Protein AF-A0A8J9S417-F1 (afdb_monomer_lite)

InterPro domains:
  IPR002817 Phosphomethylpyrimidine synthase ThiC/5-hydroxybenzimidazole synthase BzaA/B [PF01964] (1-79)
  IPR002817 Phosphomethylpyrimidine synthase ThiC/5-hydroxybenzimidazole synthase BzaA/B [PTHR30557] (1-79)
  IPR038521 ThiC/Bza, core domain [G3DSA:3.20.20.540] (1-79)

Radius of gyration: 12.85 Å; chains: 1; bounding box: 28×20×36 Å

Sequence (79 aa):
IPENMRKQLEWCNEAPFYTLGPLTTDIAPAYDHITSAIGAATIASLGTAMLCYVTPKEHLGLPNRDDVKAGIIAYKIAA

Secondary structure (DSSP, 8-state):
-HHHHHHHHHHTTTPPPEEE---S-SS-TT-HHHHHHHHHHHHHHTT--EEE---TTTTTS---HHHHHHHHHHHHHH-

Structure (mmCIF, N/CA/C/O backbone):
data_AF-A0A8J9S417-F1
#
_entry.id   AF-A0A8J9S417-F1
#
loop_
_atom_site.group_PDB
_atom_site.id
_atom_site.type_symbol
_atom_site.label_atom_id
_atom_site.label_alt_id
_atom_site.label_comp_id
_atom_site.label_asym_id
_atom_site.label_entity_id
_atom_site.label_seq_id
_atom_site.pdbx_PDB_ins_code
_atom_site.Cartn_x
_atom_site.Cartn_y
_atom_site.Cartn_z
_atom_site.occupancy
_atom_site.B_iso_or_equiv
_atom_site.auth_seq_id
_atom_site.auth_comp_id
_atom_site.auth_asym_id
_atom_site.auth_atom_id
_atom_site.pdbx_PDB_model_num
ATOM 1 N N . ILE A 1 1 ? 1.327 6.816 10.762 1.00 98.31 1 ILE A N 1
ATOM 2 C CA . ILE A 1 1 ? 0.352 5.730 10.474 1.00 98.31 1 ILE A CA 1
ATOM 3 C C . ILE A 1 1 ? -0.531 5.397 11.687 1.00 98.31 1 ILE A C 1
ATOM 5 O O . ILE A 1 1 ? -1.739 5.517 11.525 1.00 98.31 1 ILE A O 1
ATOM 9 N N . PRO A 1 2 ? -0.011 5.074 12.892 1.00 98.62 2 PRO A N 1
ATOM 10 C CA . PRO A 1 2 ? -0.856 4.643 14.020 1.00 98.62 2 PRO A CA 1
ATOM 11 C C . PRO A 1 2 ? -1.915 5.653 14.471 1.00 98.62 2 PRO A C 1
ATOM 13 O O . PRO A 1 2 ? -3.043 5.281 14.776 1.00 98.62 2 PRO A O 1
ATOM 16 N N . GLU A 1 3 ? -1.577 6.944 14.458 1.00 98.75 3 GLU A N 1
ATOM 17 C CA . GLU A 1 3 ? -2.521 8.006 14.812 1.00 98.75 3 GLU A CA 1
ATOM 18 C C . GLU A 1 3 ? -3.755 8.031 13.896 1.00 98.75 3 GLU A C 1
ATOM 20 O O . GLU A 1 3 ? -4.862 8.223 14.394 1.00 98.75 3 GLU A O 1
ATOM 25 N N . ASN A 1 4 ? -3.578 7.789 12.588 1.00 98.81 4 ASN A N 1
ATOM 26 C CA . ASN A 1 4 ? -4.685 7.752 11.626 1.00 98.81 4 ASN A CA 1
ATOM 27 C C . ASN A 1 4 ? -5.671 6.638 11.975 1.00 98.81 4 ASN A C 1
ATOM 29 O O . ASN A 1 4 ? -6.872 6.883 12.015 1.00 98.81 4 ASN A O 1
ATOM 33 N N . MET A 1 5 ? -5.161 5.440 12.282 1.00 98.75 5 MET A N 1
ATOM 34 C CA . MET A 1 5 ? -6.013 4.311 12.648 1.00 98.75 5 MET A CA 1
ATOM 35 C C . MET A 1 5 ? -6.741 4.568 13.973 1.00 98.75 5 MET A C 1
ATOM 37 O O . MET A 1 5 ? -7.951 4.393 14.053 1.00 98.75 5 MET A O 1
ATOM 41 N N . ARG A 1 6 ? -6.033 5.077 14.994 1.00 98.81 6 ARG A N 1
ATOM 42 C CA . ARG A 1 6 ? -6.633 5.412 16.296 1.00 98.81 6 ARG A CA 1
ATOM 43 C C . ARG A 1 6 ? -7.775 6.423 16.156 1.00 98.81 6 ARG A C 1
ATOM 45 O O . ARG A 1 6 ? -8.847 6.209 16.710 1.00 98.81 6 ARG A O 1
ATOM 52 N N . LYS A 1 7 ? -7.542 7.517 15.421 1.00 98.81 7 LYS A N 1
ATOM 53 C CA . LYS A 1 7 ? -8.560 8.550 15.176 1.00 98.81 7 LYS A CA 1
ATOM 54 C C . LYS A 1 7 ? -9.735 8.006 14.377 1.00 98.81 7 LYS A C 1
ATOM 56 O O . LYS A 1 7 ? -10.864 8.370 14.672 1.00 98.81 7 LYS A O 1
ATOM 61 N N . GLN A 1 8 ? -9.491 7.139 13.397 1.00 98.81 8 GLN A N 1
ATOM 62 C CA . GLN A 1 8 ? -10.573 6.555 12.615 1.00 98.81 8 GLN A CA 1
ATOM 63 C C . GLN A 1 8 ? -11.483 5.666 13.471 1.00 98.81 8 GLN A C 1
ATOM 65 O O . GLN A 1 8 ? -12.698 5.826 13.401 1.00 98.81 8 GLN A O 1
ATOM 70 N N . LEU A 1 9 ? -10.925 4.805 14.326 1.00 98.69 9 LEU A N 1
ATOM 71 C CA . LEU A 1 9 ? -11.725 3.983 15.242 1.00 98.69 9 LEU A CA 1
ATOM 72 C C . LEU A 1 9 ? -12.578 4.854 16.177 1.00 98.69 9 LEU A C 1
ATOM 74 O O . LEU A 1 9 ? -13.774 4.612 16.330 1.00 98.69 9 LEU A O 1
ATOM 78 N N . GLU A 1 10 ? -11.971 5.901 16.747 1.00 98.81 10 GLU A N 1
ATOM 79 C CA . GLU A 1 10 ? -12.613 6.826 17.690 1.00 98.81 10 GLU A CA 1
ATOM 80 C C . GLU A 1 10 ? -13.715 7.670 17.031 1.00 98.81 10 GLU A C 1
ATOM 82 O O . GLU A 1 10 ? -14.827 7.767 17.546 1.00 98.81 10 GLU A O 1
ATOM 87 N N . TRP A 1 11 ? -13.414 8.298 15.894 1.00 98.81 11 TRP A N 1
ATOM 88 C CA . TRP A 1 11 ? -14.279 9.305 15.273 1.00 98.81 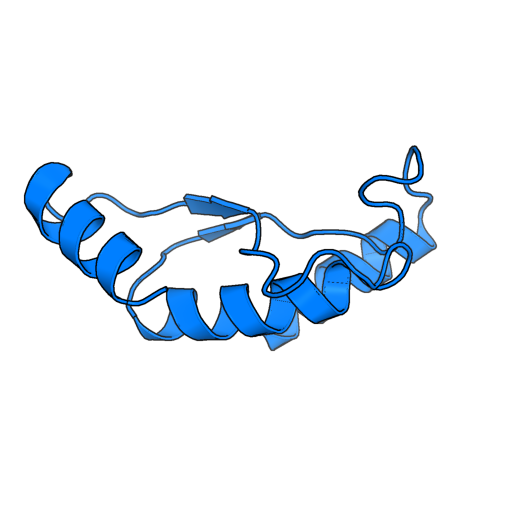11 TRP A CA 1
ATOM 89 C C . TRP A 1 11 ? -15.278 8.721 14.279 1.00 98.81 11 TRP A C 1
ATOM 91 O O . TRP A 1 11 ? -16.256 9.385 13.945 1.00 98.81 11 TRP A O 1
ATOM 101 N N . CYS A 1 12 ? -15.037 7.505 13.787 1.00 98.75 12 CYS A N 1
ATOM 102 C CA . CYS A 1 12 ? -15.893 6.843 12.803 1.00 98.75 12 CYS A CA 1
ATOM 103 C C . CYS A 1 12 ? -16.557 5.578 13.352 1.00 98.75 12 CYS A C 1
ATOM 105 O O . CYS A 1 12 ? -17.029 4.761 12.563 1.00 98.75 12 CYS A O 1
ATOM 107 N N . ASN A 1 13 ? -16.603 5.417 14.680 1.00 98.38 13 ASN A N 1
ATOM 108 C CA . ASN A 1 13 ? -17.323 4.335 15.357 1.00 98.38 13 ASN A CA 1
ATOM 109 C C . ASN A 1 13 ? -16.958 2.947 14.810 1.00 98.38 13 ASN A C 1
ATOM 111 O O . ASN A 1 13 ? -17.841 2.143 14.516 1.00 98.38 13 ASN A O 1
ATOM 115 N N . GLU A 1 14 ? -15.658 2.703 14.624 1.00 98.38 14 GLU A N 1
ATOM 116 C CA . GLU A 1 14 ? -15.120 1.436 14.105 1.00 98.38 14 GLU A CA 1
ATOM 117 C C . GLU A 1 14 ? -15.697 0.996 12.744 1.00 98.38 14 GLU A C 1
ATOM 119 O O . GLU A 1 14 ? -15.644 -0.181 12.383 1.00 98.38 14 GLU A O 1
ATOM 124 N N . ALA A 1 15 ? -16.230 1.931 11.947 1.00 98.81 15 ALA A N 1
ATOM 125 C CA . ALA A 1 15 ? -16.641 1.631 10.580 1.00 98.81 15 ALA A CA 1
ATOM 126 C C . ALA A 1 15 ? -15.456 1.054 9.771 1.00 98.81 15 ALA A C 1
ATOM 128 O O . ALA A 1 15 ? -14.313 1.462 9.995 1.00 98.81 15 ALA A O 1
ATOM 129 N N . PRO A 1 16 ? -15.683 0.148 8.801 1.00 98.75 16 PRO A N 1
ATOM 130 C CA . PRO A 1 16 ? -14.606 -0.403 7.982 1.00 98.75 16 PRO A CA 1
ATOM 131 C C . PRO A 1 16 ? -13.813 0.696 7.270 1.00 98.75 16 PRO A C 1
ATOM 133 O O . PRO A 1 16 ? -14.371 1.472 6.491 1.00 98.75 16 PRO A O 1
ATOM 136 N N . PHE A 1 17 ? -12.506 0.763 7.529 1.00 98.88 17 PHE A N 1
ATOM 137 C CA . PHE A 1 17 ? -11.659 1.789 6.929 1.00 98.88 17 PHE A CA 1
ATOM 138 C C . PHE A 1 17 ? -11.120 1.345 5.564 1.00 98.88 17 PHE A C 1
ATOM 140 O O . PHE A 1 17 ? -10.713 0.193 5.397 1.00 98.88 17 PHE A O 1
ATOM 147 N N . TYR A 1 18 ? -11.101 2.268 4.601 1.00 98.81 18 TYR A N 1
ATOM 148 C CA . TYR A 1 18 ? -10.567 2.071 3.255 1.00 98.81 18 TYR A CA 1
ATOM 149 C C . TYR A 1 18 ? -9.477 3.108 2.973 1.00 98.81 18 TYR A C 1
ATOM 151 O O . TYR A 1 18 ? -9.750 4.308 3.019 1.00 98.81 18 TYR A O 1
ATOM 159 N N . THR A 1 19 ? -8.250 2.662 2.691 1.00 98.81 19 THR A N 1
ATOM 160 C CA . THR A 1 19 ? -7.086 3.551 2.515 1.00 98.81 19 THR A CA 1
ATOM 161 C C . THR A 1 19 ? -6.459 3.413 1.132 1.00 98.81 19 THR A C 1
ATOM 163 O O . THR A 1 19 ? -6.492 2.343 0.535 1.00 98.81 19 THR A O 1
ATOM 166 N N . LEU A 1 20 ? -5.840 4.483 0.628 1.00 98.81 20 LEU A N 1
ATOM 167 C CA . LEU A 1 20 ? -4.954 4.461 -0.542 1.00 98.81 20 LEU A CA 1
ATOM 168 C C . LEU A 1 20 ? -3.504 4.437 -0.050 1.00 98.81 20 LEU A C 1
ATOM 170 O O . LEU A 1 20 ? -3.012 5.451 0.440 1.00 98.81 20 LEU A O 1
ATOM 174 N N . GLY A 1 21 ? -2.840 3.279 -0.096 1.00 98.06 21 GLY A N 1
ATOM 175 C CA . GLY A 1 21 ? -1.560 3.080 0.594 1.00 98.06 21 GLY A CA 1
ATOM 176 C C . GLY A 1 21 ? -1.713 3.016 2.118 1.00 98.06 21 GLY A C 1
ATOM 177 O O . GLY A 1 21 ? -2.478 2.172 2.596 1.00 98.06 21 GLY A O 1
ATOM 178 N N . PRO A 1 22 ? -1.031 3.888 2.896 1.00 98.69 22 PRO A N 1
ATOM 179 C CA . PRO A 1 22 ? -0.395 5.151 2.475 1.00 98.69 22 PRO A CA 1
ATOM 180 C C . PRO A 1 22 ? 1.032 5.025 1.928 1.00 98.69 22 PRO A C 1
ATOM 182 O O . PRO A 1 22 ? 1.801 4.182 2.383 1.00 98.69 22 PRO A O 1
ATOM 185 N N . LEU A 1 23 ? 1.411 5.926 1.012 1.00 98.81 23 LEU A N 1
ATOM 186 C CA . LEU A 1 23 ? 2.807 6.130 0.611 1.00 98.81 23 LEU A CA 1
ATOM 187 C C . LEU A 1 23 ? 3.624 6.581 1.827 1.00 98.81 23 LEU A C 1
ATOM 189 O O . LEU A 1 23 ? 3.227 7.480 2.566 1.00 98.81 23 LEU A O 1
ATOM 193 N N . THR A 1 24 ? 4.760 5.926 2.055 1.00 98.75 24 THR A N 1
ATOM 194 C CA . THR A 1 24 ? 5.642 6.225 3.196 1.00 98.75 24 THR A CA 1
ATOM 195 C C . THR A 1 24 ? 6.729 7.247 2.871 1.00 98.75 24 THR A C 1
ATOM 197 O O . THR A 1 24 ? 7.372 7.770 3.780 1.00 98.75 24 THR A O 1
ATOM 200 N N . THR A 1 25 ? 6.943 7.535 1.588 1.00 98.62 25 THR A N 1
ATOM 201 C CA . THR A 1 25 ? 7.883 8.542 1.100 1.00 98.62 25 THR A CA 1
ATOM 202 C C . THR A 1 25 ? 7.526 8.948 -0.329 1.00 98.62 25 THR A C 1
ATOM 204 O O . THR A 1 25 ? 6.986 8.130 -1.074 1.00 98.62 25 THR A O 1
ATOM 207 N N . ASP A 1 26 ? 7.888 10.174 -0.708 1.00 98.69 26 ASP A N 1
ATOM 208 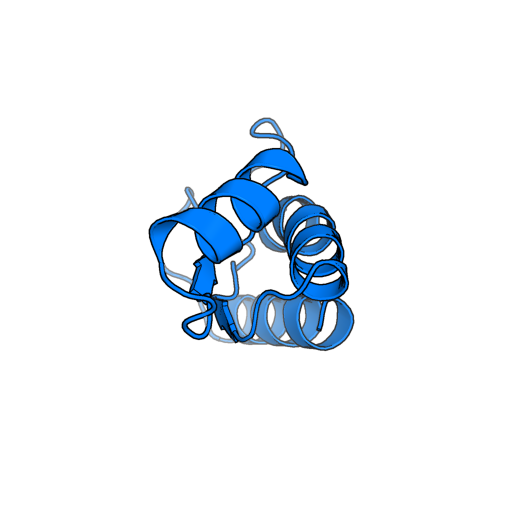C CA . ASP A 1 26 ? 7.506 10.802 -1.983 1.00 98.69 26 ASP A CA 1
ATOM 209 C C . ASP A 1 26 ? 8.660 10.858 -3.001 1.00 98.69 26 ASP A C 1
ATOM 211 O O . ASP A 1 26 ? 8.544 11.443 -4.075 1.00 98.69 26 ASP A O 1
ATOM 215 N N . ILE A 1 27 ? 9.821 10.289 -2.663 1.00 98.62 27 ILE A N 1
ATOM 216 C CA . ILE A 1 27 ? 11.060 10.459 -3.445 1.00 98.62 27 ILE A CA 1
ATOM 217 C C . ILE A 1 27 ? 11.295 9.356 -4.486 1.00 98.62 27 ILE A C 1
ATOM 219 O O . ILE A 1 27 ? 12.362 9.315 -5.099 1.00 98.62 27 ILE A O 1
ATOM 223 N N . ALA A 1 28 ? 10.340 8.440 -4.665 1.00 98.56 28 ALA A N 1
ATOM 224 C CA . ALA A 1 28 ? 10.500 7.256 -5.508 1.00 98.56 28 ALA A CA 1
ATOM 225 C C . ALA A 1 28 ? 9.338 7.058 -6.506 1.00 98.56 28 ALA A C 1
ATOM 227 O O . ALA A 1 28 ? 8.748 5.973 -6.543 1.00 98.56 28 ALA A O 1
ATOM 228 N N . PRO A 1 29 ? 9.031 8.057 -7.362 1.00 98.38 29 PRO A N 1
ATOM 229 C CA . PRO A 1 29 ? 8.070 7.859 -8.443 1.00 98.38 29 PRO A CA 1
ATOM 230 C C . PRO A 1 29 ? 8.518 6.683 -9.325 1.00 98.38 29 PRO A C 1
ATOM 232 O O . PRO A 1 29 ? 9.711 6.400 -9.436 1.00 98.38 29 PRO A O 1
ATOM 235 N N . ALA A 1 30 ? 7.568 5.989 -9.950 1.00 98.25 30 ALA A N 1
ATOM 236 C CA . ALA A 1 30 ? 7.732 4.659 -10.563 1.00 98.25 30 ALA A CA 1
ATOM 237 C C . ALA A 1 30 ? 7.724 3.478 -9.570 1.00 98.25 30 ALA A C 1
ATOM 239 O O . ALA A 1 30 ? 7.454 2.341 -9.962 1.00 98.25 30 ALA A O 1
ATOM 240 N N . TYR A 1 31 ? 7.961 3.730 -8.279 1.00 98.81 31 TYR A N 1
ATOM 241 C CA . TYR A 1 31 ? 8.045 2.705 -7.233 1.00 98.81 31 TYR A CA 1
ATOM 242 C C . TYR A 1 31 ? 7.019 2.916 -6.114 1.00 98.81 31 TYR A C 1
ATOM 244 O O . TYR A 1 31 ? 7.125 2.307 -5.050 1.00 98.81 31 TYR A O 1
ATOM 252 N N . ASP A 1 32 ? 5.975 3.705 -6.367 1.00 98.88 32 ASP A N 1
ATOM 253 C CA . ASP A 1 32 ? 4.966 4.036 -5.356 1.00 98.88 32 ASP A CA 1
ATOM 254 C C . ASP A 1 32 ? 4.136 2.833 -4.905 1.00 98.88 32 ASP A C 1
ATOM 256 O O . ASP A 1 32 ? 3.724 2.750 -3.752 1.00 98.88 32 ASP A O 1
ATOM 260 N N . HIS A 1 33 ? 3.962 1.826 -5.759 1.00 98.75 33 HIS A N 1
ATOM 261 C CA . HIS A 1 33 ? 3.419 0.527 -5.354 1.00 98.75 33 HIS A CA 1
ATOM 262 C C . HIS A 1 33 ? 4.242 -0.157 -4.240 1.00 98.75 33 HIS A C 1
ATOM 264 O O . HIS A 1 33 ? 3.676 -0.910 -3.457 1.00 98.75 33 HIS A O 1
ATOM 270 N N . ILE A 1 34 ? 5.548 0.127 -4.122 1.00 98.88 34 ILE A N 1
ATOM 271 C CA . ILE A 1 34 ? 6.420 -0.358 -3.038 1.00 98.88 34 ILE A CA 1
ATOM 272 C C . ILE A 1 34 ? 6.340 0.579 -1.830 1.00 98.88 34 ILE A C 1
ATOM 274 O O . ILE A 1 34 ? 6.096 0.115 -0.716 1.00 98.88 34 ILE A O 1
ATOM 278 N N . THR A 1 35 ? 6.517 1.892 -2.034 1.00 98.88 35 THR A N 1
ATOM 279 C CA . THR A 1 35 ? 6.488 2.874 -0.930 1.00 98.88 35 THR A CA 1
ATOM 280 C C . THR A 1 35 ? 5.150 2.840 -0.193 1.00 98.88 35 THR A C 1
ATOM 282 O O . THR A 1 35 ? 5.115 2.951 1.036 1.00 98.88 35 THR A O 1
ATOM 285 N N . SER A 1 36 ? 4.057 2.642 -0.933 1.00 98.88 36 S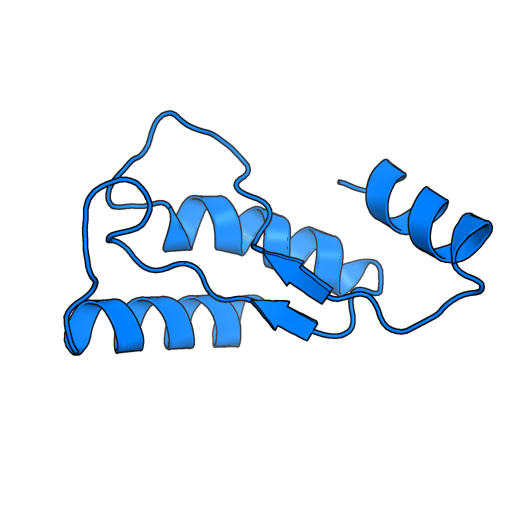ER A N 1
ATOM 286 C CA . SER A 1 36 ? 2.708 2.506 -0.398 1.00 98.88 36 SER A CA 1
ATOM 287 C C . SER A 1 36 ? 2.416 1.134 0.191 1.00 98.88 36 SER A C 1
ATOM 289 O O . SER A 1 36 ? 1.713 1.079 1.193 1.00 98.88 36 SER A O 1
ATOM 291 N N . ALA A 1 37 ? 2.974 0.039 -0.341 1.00 98.88 37 ALA A N 1
ATOM 292 C CA . ALA A 1 37 ? 2.774 -1.294 0.232 1.00 98.88 37 ALA A CA 1
ATOM 293 C C . ALA A 1 37 ? 3.299 -1.387 1.674 1.00 98.88 37 ALA A C 1
ATOM 295 O O . ALA A 1 37 ? 2.671 -2.029 2.513 1.00 98.88 37 ALA A O 1
ATOM 296 N N . ILE A 1 38 ? 4.396 -0.688 1.995 1.00 98.94 38 ILE A N 1
ATOM 297 C CA . ILE A 1 38 ? 4.925 -0.600 3.367 1.00 98.94 38 ILE A CA 1
ATOM 298 C C . ILE A 1 38 ? 3.887 0.032 4.303 1.00 98.94 38 ILE A C 1
ATOM 300 O O . ILE A 1 38 ? 3.589 -0.499 5.378 1.00 98.94 38 ILE A O 1
ATOM 304 N N . GLY A 1 39 ? 3.311 1.167 3.900 1.00 98.88 39 GLY A N 1
ATOM 305 C CA . GLY A 1 39 ? 2.311 1.851 4.710 1.00 98.88 39 GLY A CA 1
ATOM 306 C C . GLY A 1 39 ? 0.987 1.095 4.763 1.00 98.88 39 GLY A C 1
ATOM 307 O O . GLY A 1 39 ? 0.375 1.034 5.829 1.00 98.88 39 GLY A O 1
ATOM 308 N N . ALA A 1 40 ? 0.586 0.474 3.654 1.00 98.88 40 ALA A N 1
ATOM 309 C CA . ALA A 1 40 ? -0.613 -0.342 3.534 1.00 98.88 40 ALA A CA 1
ATOM 310 C C . ALA A 1 40 ? -0.562 -1.551 4.476 1.00 98.88 40 ALA A C 1
ATOM 312 O O . ALA A 1 40 ? -1.476 -1.725 5.276 1.00 98.88 40 ALA A O 1
ATOM 313 N N . ALA A 1 41 ? 0.540 -2.310 4.480 1.00 98.88 41 ALA A N 1
ATOM 314 C CA . ALA A 1 41 ? 0.732 -3.425 5.410 1.00 98.88 41 ALA A CA 1
ATOM 315 C C . ALA A 1 41 ? 0.704 -2.953 6.870 1.00 98.88 41 ALA A C 1
ATOM 317 O O . ALA A 1 41 ? 0.059 -3.554 7.731 1.00 98.88 41 ALA A O 1
ATOM 318 N N . THR A 1 42 ? 1.354 -1.817 7.144 1.00 98.81 42 THR A N 1
ATOM 319 C CA . THR A 1 42 ? 1.361 -1.226 8.484 1.00 98.81 42 THR A CA 1
ATOM 320 C C . THR A 1 42 ? -0.055 -0.862 8.934 1.00 98.81 42 THR A C 1
ATOM 322 O O . THR A 1 42 ? -0.457 -1.253 10.024 1.00 98.81 42 THR A O 1
ATOM 325 N N . ILE A 1 43 ? -0.834 -0.133 8.128 1.00 98.88 43 ILE A N 1
ATOM 326 C CA . ILE A 1 43 ? -2.172 0.328 8.530 1.00 98.88 43 ILE A CA 1
ATOM 327 C C . ILE A 1 43 ? -3.219 -0.797 8.514 1.00 98.88 43 ILE A C 1
ATOM 329 O O . ILE A 1 43 ? -4.138 -0.781 9.334 1.00 98.88 43 ILE A O 1
ATOM 333 N N . ALA A 1 44 ? -3.047 -1.810 7.658 1.00 98.69 44 ALA A N 1
ATOM 334 C CA . ALA A 1 44 ? -3.849 -3.032 7.662 1.00 98.69 44 ALA A CA 1
ATOM 335 C C . ALA A 1 44 ? -3.660 -3.818 8.961 1.00 98.69 44 ALA A C 1
ATOM 337 O O . ALA A 1 44 ? -4.648 -4.140 9.617 1.00 98.69 44 ALA A O 1
ATOM 338 N N . SER A 1 45 ? -2.411 -4.013 9.412 1.00 98.75 45 SER A N 1
ATOM 339 C CA . SER A 1 45 ? -2.128 -4.685 10.693 1.00 98.75 45 SER A CA 1
ATOM 340 C C . SER A 1 45 ? -2.737 -3.979 11.914 1.00 98.75 45 SER A C 1
ATOM 342 O O . SER A 1 45 ? -2.900 -4.593 12.966 1.00 98.75 45 SER A O 1
ATOM 344 N N . LEU A 1 46 ? -3.095 -2.698 11.771 1.00 98.69 46 LEU A N 1
ATOM 345 C CA . LEU A 1 46 ? -3.735 -1.897 12.811 1.00 98.69 46 LEU A CA 1
ATOM 346 C C . LEU A 1 46 ? -5.273 -1.880 12.713 1.00 98.69 46 LEU A C 1
ATOM 348 O O . LEU A 1 46 ? -5.908 -1.349 13.621 1.00 98.69 46 LEU A O 1
ATOM 352 N N . GLY A 1 47 ? -5.870 -2.448 11.657 1.00 98.38 47 GLY A N 1
ATOM 353 C CA . GLY A 1 47 ? -7.325 -2.620 11.535 1.00 98.38 47 GLY A CA 1
ATOM 354 C C . GLY A 1 47 ? -7.986 -2.023 10.287 1.00 98.38 47 GLY A C 1
ATOM 355 O O . GLY A 1 47 ? -9.213 -1.961 10.234 1.00 98.38 47 GLY A O 1
ATOM 356 N N . THR A 1 48 ? -7.231 -1.576 9.277 1.00 98.81 48 THR A N 1
ATOM 357 C CA . THR A 1 48 ? -7.839 -1.148 7.999 1.00 98.81 48 THR A CA 1
ATOM 358 C C . THR A 1 48 ? -8.454 -2.339 7.260 1.00 98.81 48 THR A C 1
ATOM 360 O O . THR A 1 48 ? -7.807 -3.370 7.100 1.00 98.81 48 THR A O 1
ATOM 363 N N . ALA A 1 49 ? -9.696 -2.195 6.790 1.00 98.75 49 ALA A N 1
ATOM 364 C CA . ALA A 1 49 ? -10.488 -3.299 6.244 1.00 98.75 49 ALA A CA 1
ATOM 365 C C . ALA A 1 49 ? -10.298 -3.516 4.735 1.00 98.75 49 ALA A C 1
ATOM 367 O O . ALA A 1 49 ? -10.477 -4.628 4.241 1.00 98.75 49 ALA A O 1
ATOM 368 N N . MET A 1 50 ? -9.961 -2.464 3.986 1.00 98.75 50 MET A N 1
ATOM 369 C CA . MET A 1 50 ? -9.720 -2.549 2.546 1.00 98.75 50 MET A CA 1
ATOM 370 C C . MET A 1 50 ? -8.563 -1.636 2.144 1.00 98.75 50 MET A C 1
ATOM 372 O O . MET A 1 50 ? -8.426 -0.526 2.657 1.00 98.75 50 MET A O 1
ATOM 376 N N . LEU A 1 51 ? -7.750 -2.092 1.193 1.00 98.88 51 LEU A N 1
ATOM 377 C CA . LEU A 1 51 ? -6.599 -1.354 0.682 1.00 98.88 51 LEU A CA 1
ATOM 378 C C . LEU A 1 51 ? -6.791 -1.063 -0.809 1.00 98.88 51 LEU A C 1
ATOM 380 O O . LEU A 1 51 ? -6.929 -1.984 -1.615 1.00 98.88 51 LEU A O 1
ATOM 384 N N . CYS A 1 52 ? -6.795 0.215 -1.180 1.00 98.75 52 CYS A N 1
ATOM 385 C CA . CYS A 1 52 ? -6.758 0.645 -2.571 1.00 98.75 52 CYS A CA 1
ATOM 386 C C . CYS A 1 52 ? -5.323 0.501 -3.047 1.00 98.75 52 CYS A C 1
ATOM 388 O O . CYS A 1 52 ? -4.418 1.133 -2.496 1.00 98.75 52 CYS A O 1
ATOM 390 N N . TYR A 1 53 ? -5.130 -0.344 -4.051 1.00 98.38 53 TYR A N 1
ATOM 391 C CA . TYR A 1 53 ? -3.823 -0.567 -4.635 1.00 98.38 53 TYR A CA 1
ATOM 392 C C . TYR A 1 53 ? -3.263 0.684 -5.317 1.00 98.38 53 TYR A C 1
ATOM 394 O O . TYR A 1 53 ? -3.995 1.525 -5.833 1.00 98.38 53 TYR A O 1
ATOM 402 N N . VAL A 1 54 ? -1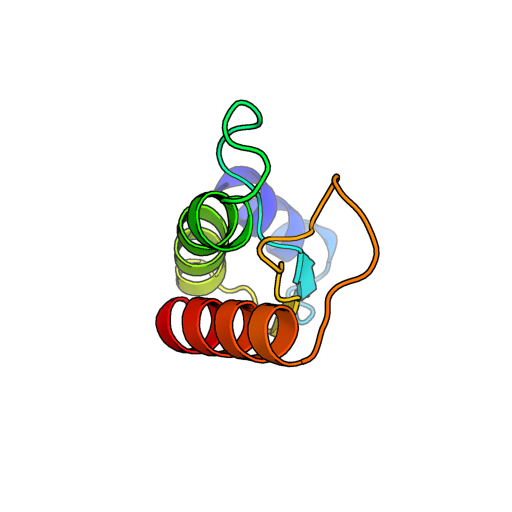.939 0.762 -5.340 1.00 98.88 54 VAL A N 1
ATOM 403 C CA . VAL A 1 54 ? -1.163 1.788 -6.036 1.00 98.88 54 VAL A CA 1
ATOM 404 C C . VAL A 1 54 ? -0.313 1.073 -7.076 1.00 98.88 54 VAL A C 1
ATOM 406 O O . VAL A 1 54 ? 0.230 -0.002 -6.811 1.00 98.88 54 VAL A O 1
ATOM 409 N N . THR A 1 55 ? -0.220 1.640 -8.274 1.00 98.88 55 THR A N 1
ATOM 410 C CA . THR A 1 55 ? 0.550 1.051 -9.380 1.00 98.88 55 THR A CA 1
ATOM 411 C C . THR A 1 55 ? 1.948 1.672 -9.470 1.00 98.88 55 THR A C 1
ATOM 413 O O . THR A 1 55 ? 2.185 2.739 -8.904 1.00 98.88 55 THR A O 1
ATOM 416 N N . PRO A 1 56 ? 2.890 1.070 -10.218 1.00 98.81 56 PRO A N 1
ATOM 417 C CA . PRO A 1 56 ? 4.134 1.745 -10.583 1.00 98.81 56 PRO A CA 1
ATOM 418 C C . PRO A 1 56 ? 3.914 3.092 -11.288 1.00 98.81 56 PRO A C 1
ATOM 420 O O . PRO A 1 56 ? 4.762 3.964 -11.203 1.00 98.81 56 PRO A O 1
ATOM 423 N N . LYS A 1 57 ? 2.787 3.301 -11.979 1.00 98.50 57 LYS A N 1
ATOM 424 C CA . LYS A 1 57 ? 2.512 4.541 -12.725 1.00 98.50 57 LYS A CA 1
ATOM 425 C C . LYS A 1 57 ? 1.860 5.650 -11.910 1.00 98.50 57 LYS A C 1
ATOM 427 O O . LYS A 1 57 ? 1.586 6.708 -12.481 1.00 98.50 57 LYS A O 1
ATOM 432 N N . GLU A 1 58 ? 1.649 5.442 -10.613 1.00 98.62 58 GLU A N 1
ATOM 433 C CA . GLU A 1 58 ? 1.179 6.508 -9.732 1.00 98.62 58 GLU A CA 1
ATOM 434 C C . GLU A 1 58 ? 2.060 7.756 -9.893 1.00 98.62 58 GLU A C 1
ATOM 436 O O . GLU A 1 58 ? 3.276 7.655 -10.066 1.00 98.62 58 GLU A O 1
ATOM 441 N N . HIS A 1 59 ? 1.420 8.925 -9.951 1.00 98.38 59 HIS A N 1
ATOM 442 C CA . HIS A 1 59 ? 2.054 10.226 -10.208 1.00 98.38 59 HIS A CA 1
ATOM 443 C C . HIS A 1 59 ? 2.779 10.390 -11.561 1.00 98.38 59 HIS A C 1
ATOM 445 O O . HIS A 1 59 ? 3.334 11.455 -11.826 1.00 98.38 59 HIS A O 1
ATOM 451 N N . LEU A 1 60 ? 2.758 9.384 -12.443 1.00 98.38 60 LEU A N 1
ATOM 452 C CA . LEU A 1 60 ? 3.455 9.402 -13.736 1.00 98.38 60 LEU A CA 1
ATOM 453 C C . LEU A 1 60 ? 2.517 9.317 -14.944 1.00 98.38 60 LEU A C 1
ATOM 455 O O . LEU A 1 60 ? 2.840 9.853 -16.003 1.00 98.38 60 LEU A O 1
ATOM 459 N N . GLY A 1 61 ? 1.378 8.632 -14.827 1.00 98.12 61 GLY A N 1
ATOM 460 C CA . GLY A 1 61 ? 0.410 8.520 -15.916 1.00 98.12 61 GLY A CA 1
ATOM 461 C C . GLY A 1 61 ? -0.572 7.367 -15.747 1.00 98.12 61 GLY A C 1
ATOM 462 O O . GLY A 1 61 ? -0.663 6.752 -14.690 1.00 98.12 61 GLY A O 1
ATOM 463 N N . LEU A 1 62 ? -1.316 7.061 -16.811 1.00 98.62 62 LEU A N 1
ATOM 464 C CA . LEU A 1 62 ? -2.252 5.938 -16.794 1.00 98.62 62 LEU A CA 1
ATOM 465 C C . LEU A 1 62 ? -1.493 4.597 -16.779 1.00 98.62 62 LEU A C 1
ATOM 467 O O . LEU A 1 62 ? -0.578 4.416 -17.592 1.00 98.62 62 LEU A O 1
ATOM 471 N N . PRO A 1 63 ? -1.862 3.651 -15.896 1.00 98.56 63 PRO A N 1
ATOM 472 C CA . PRO A 1 63 ? -1.234 2.338 -15.841 1.00 98.56 63 PRO A CA 1
ATOM 473 C C . PRO A 1 63 ? -1.619 1.485 -17.051 1.00 98.56 63 PRO A C 1
ATOM 475 O O . PRO A 1 63 ? -2.754 1.523 -17.532 1.00 98.56 63 PRO A O 1
ATOM 478 N N . ASN A 1 64 ? -0.682 0.665 -17.521 1.00 98.69 64 ASN A N 1
ATOM 479 C CA . ASN A 1 64 ? -0.971 -0.409 -18.465 1.00 98.69 64 ASN A CA 1
ATOM 480 C C . ASN A 1 64 ? -1.325 -1.719 -17.726 1.00 98.69 64 ASN A C 1
ATOM 482 O O . ASN A 1 64 ? -1.389 -1.782 -16.498 1.00 98.69 64 ASN A O 1
ATOM 486 N N . ARG A 1 65 ? -1.549 -2.799 -18.482 1.00 98.75 65 ARG A N 1
ATOM 487 C CA . ARG A 1 65 ? -1.897 -4.121 -17.935 1.00 98.75 65 ARG A CA 1
ATOM 488 C C . ARG A 1 65 ? -0.872 -4.662 -16.929 1.00 98.75 65 ARG A C 1
ATOM 490 O O . ARG A 1 65 ? -1.264 -5.278 -15.937 1.00 98.75 65 ARG A O 1
ATOM 497 N N . ASP A 1 66 ? 0.415 -4.484 -17.195 1.00 98.81 66 ASP A N 1
ATOM 498 C CA . ASP A 1 66 ? 1.480 -5.019 -16.349 1.00 98.81 66 ASP A CA 1
ATOM 499 C C . ASP A 1 66 ? 1.640 -4.178 -15.076 1.00 98.81 66 ASP A C 1
ATOM 501 O O . ASP A 1 66 ? 1.811 -4.744 -13.996 1.00 98.81 66 ASP A O 1
ATOM 505 N N . ASP A 1 67 ? 1.452 -2.857 -15.173 1.00 98.81 67 ASP A N 1
ATOM 506 C CA . ASP A 1 67 ? 1.401 -1.952 -14.018 1.00 98.81 67 ASP A CA 1
ATOM 507 C C . ASP A 1 67 ? 0.244 -2.317 -13.072 1.00 98.81 67 ASP A C 1
ATOM 509 O O . ASP A 1 67 ? 0.417 -2.370 -11.851 1.00 98.81 67 ASP A O 1
ATOM 513 N N . VAL A 1 68 ? -0.931 -2.633 -13.637 1.00 98.88 68 VAL A N 1
ATOM 514 C CA . VAL A 1 68 ? -2.095 -3.106 -12.870 1.00 98.88 68 VAL A CA 1
ATOM 515 C C . VAL A 1 68 ? -1.764 -4.408 -12.141 1.00 98.88 68 VAL A C 1
ATOM 517 O O . VAL A 1 68 ? -2.001 -4.517 -10.937 1.00 98.88 68 VAL A O 1
ATOM 520 N N . LYS A 1 69 ? -1.169 -5.391 -12.831 1.00 98.88 69 LYS A N 1
ATOM 521 C CA . LYS A 1 69 ? -0.765 -6.660 -12.207 1.00 98.88 69 LYS A CA 1
ATOM 522 C C . LYS A 1 69 ? 0.247 -6.436 -11.079 1.00 98.88 69 LYS A C 1
ATOM 524 O O . LYS A 1 69 ? 0.101 -7.046 -10.023 1.00 98.88 69 LYS A O 1
ATOM 529 N N . ALA A 1 70 ? 1.248 -5.579 -11.287 1.00 98.81 70 ALA A N 1
ATOM 530 C CA . ALA A 1 70 ? 2.262 -5.268 -10.282 1.00 98.81 70 ALA A CA 1
ATOM 531 C C . ALA A 1 70 ? 1.639 -4.665 -9.015 1.00 98.81 70 ALA A C 1
ATOM 533 O O . ALA A 1 70 ? 1.914 -5.140 -7.913 1.00 98.81 70 ALA A O 1
ATOM 534 N N . GLY A 1 71 ? 0.740 -3.689 -9.173 1.00 98.81 71 GLY A N 1
ATOM 535 C CA . GLY A 1 71 ? 0.027 -3.090 -8.047 1.00 98.81 71 GLY A CA 1
ATOM 536 C C . GLY A 1 71 ? -0.857 -4.099 -7.300 1.00 98.81 71 GLY A C 1
ATOM 537 O O . GLY A 1 71 ? -0.813 -4.155 -6.073 1.00 98.81 71 GLY A O 1
ATOM 538 N N . ILE A 1 72 ? -1.598 -4.958 -8.015 1.00 98.81 72 ILE A N 1
ATOM 539 C CA . ILE A 1 72 ? -2.419 -6.010 -7.385 1.00 98.81 72 ILE A CA 1
ATOM 540 C C . ILE A 1 72 ? -1.549 -6.965 -6.564 1.00 98.81 72 ILE A C 1
ATOM 542 O O . ILE A 1 72 ? -1.885 -7.263 -5.422 1.00 98.81 72 ILE A O 1
ATOM 546 N N . ILE A 1 73 ? -0.435 -7.454 -7.119 1.00 98.88 73 ILE A N 1
ATOM 547 C CA . ILE A 1 73 ? 0.443 -8.394 -6.407 1.00 98.88 73 ILE A CA 1
ATOM 548 C C . ILE A 1 73 ? 1.075 -7.733 -5.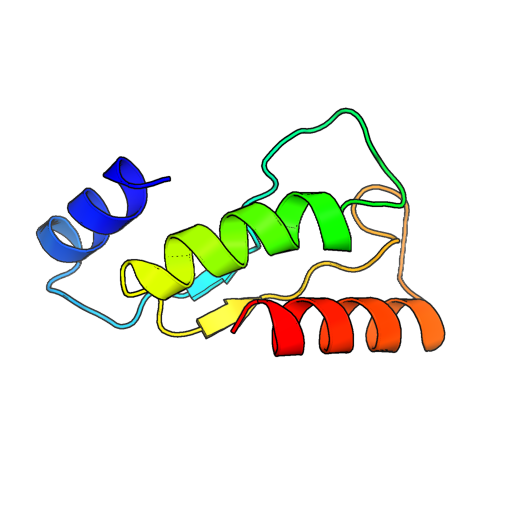178 1.00 98.88 73 ILE A C 1
ATOM 550 O O . ILE A 1 73 ? 1.077 -8.346 -4.113 1.00 98.88 73 ILE A O 1
ATOM 554 N N . ALA A 1 74 ? 1.540 -6.485 -5.287 1.00 98.88 74 ALA A N 1
ATOM 555 C CA . ALA A 1 74 ? 2.084 -5.743 -4.149 1.00 98.88 74 ALA A CA 1
ATOM 556 C C . ALA A 1 74 ? 1.063 -5.626 -3.003 1.00 98.88 74 ALA A C 1
ATOM 558 O O . ALA A 1 74 ? 1.389 -5.883 -1.847 1.00 98.88 74 ALA A O 1
ATOM 559 N N . TYR A 1 75 ? -0.197 -5.330 -3.323 1.00 98.81 75 TYR A N 1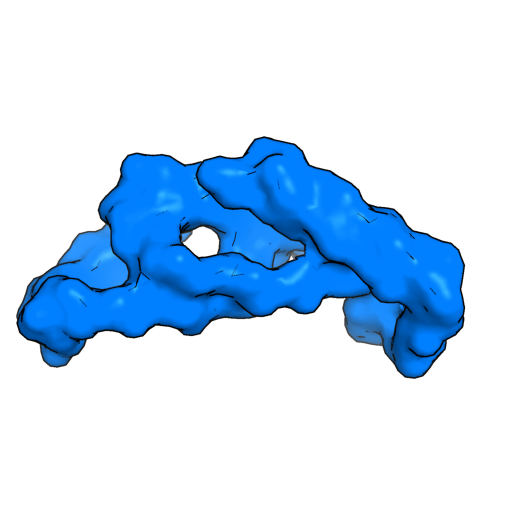
ATOM 560 C CA . TYR A 1 75 ? -1.251 -5.186 -2.316 1.00 98.81 75 TYR A CA 1
ATOM 561 C C . TYR A 1 75 ? -1.794 -6.518 -1.800 1.00 98.81 75 TYR A C 1
ATOM 563 O O . TYR A 1 75 ? -2.226 -6.593 -0.657 1.00 98.81 75 TYR A O 1
ATOM 571 N N . LYS A 1 76 ? -1.710 -7.593 -2.590 1.00 98.75 76 LYS A N 1
ATOM 572 C CA . LYS A 1 76 ? -1.954 -8.962 -2.114 1.00 98.75 76 LYS A CA 1
ATOM 573 C C . LYS A 1 76 ? -0.886 -9.457 -1.137 1.00 98.75 76 LYS A C 1
ATOM 575 O O . LYS A 1 76 ? -1.175 -10.395 -0.409 1.00 98.75 76 LYS A O 1
ATOM 580 N N . ILE A 1 77 ? 0.319 -8.886 -1.171 1.00 98.75 77 ILE A N 1
ATOM 581 C CA . ILE A 1 77 ? 1.390 -9.152 -0.199 1.00 98.75 77 ILE A CA 1
ATOM 582 C C . ILE A 1 77 ? 1.210 -8.287 1.054 1.00 98.75 77 ILE A C 1
ATOM 584 O O . ILE A 1 77 ? 1.507 -8.743 2.152 1.00 98.75 77 ILE A O 1
ATOM 588 N N . ALA A 1 78 ? 0.766 -7.038 0.889 1.00 98.56 78 ALA A N 1
ATOM 589 C CA . ALA A 1 78 ? 0.559 -6.117 2.003 1.00 98.56 78 ALA A CA 1
ATOM 590 C C . ALA A 1 78 ? -0.672 -6.454 2.865 1.00 98.56 78 ALA A C 1
ATOM 592 O O . ALA A 1 78 ? -0.669 -6.134 4.052 1.00 98.56 78 ALA A O 1
ATOM 593 N N . ALA A 1 79 ? -1.711 -7.043 2.263 1.00 95.94 79 ALA A N 1
ATOM 594 C CA . ALA A 1 79 ? -2.937 -7.484 2.932 1.00 95.94 79 ALA A CA 1
ATOM 595 C C . ALA A 1 79 ? -2.747 -8.813 3.675 1.00 95.94 79 ALA A C 1
ATOM 597 O O . ALA A 1 79 ? -3.258 -8.911 4.811 1.00 95.94 79 ALA A O 1
#

Organism: Phaeodactylum tricornutum (NCBI:txid2850)

Foldseek 3Di:
DLVVLVCCCVVVVLDAAEDAQPQQDDPDQLCSLPSSLVSLLVSVVSGHRYYDFDFSCVVPDDDDPVRVVSRVVSNVVSD

pLDDT: mean 98.68, std 0.36, range [95.94, 98.94]